Protein AF-C7RLZ6-F1 (afdb_monomer)

Sequence (85 aa):
MMHTCTDRTDLDELIGKQRWDGQHLLFYYGPLARAMKGGEELILEHSEELSPFMLAKVGFILHDLFIDDTSELIQPNDGFRLTLR

Radius of gyration: 12.82 Å; Cα contacts (8 Å, |Δi|>4): 153; chains: 1; bounding box: 33×30×30 Å

pLDDT: mean 95.68, std 1.76, range [88.75, 98.5]

Nearest PDB structures (foldseek):
  6l1q-assembly1_C  TM=8.573E-01  e=7.239E-05  Acidithiobacillus ferrooxidans ATCC 23270
  8s0d-assembly1_4  TM=6.789E-01  e=3.867E-03  Homo sapiens
  7plo-assembly1_2  TM=6.747E-01  e=1.046E-02  Homo sapiens
  8s0b-assembly1_6  TM=6.421E-01  e=9.157E-03  Homo sapiens
  7qhs-assembly1_3  TM=6.681E-01  e=1.457E-02  Saccharomyces cerevisiae

Structure (mmCIF, N/CA/C/O backbone):
data_AF-C7RLZ6-F1
#
_entry.id   AF-C7RLZ6-F1
#
loop_
_atom_site.group_PDB
_atom_site.id
_atom_site.type_symbol
_atom_site.label_atom_id
_atom_site.label_alt_id
_atom_site.label_comp_id
_atom_site.label_asym_id
_atom_site.label_entity_id
_atom_site.label_seq_id
_atom_site.pdbx_PDB_ins_code
_atom_site.Cartn_x
_atom_site.Cartn_y
_atom_site.Cartn_z
_atom_site.occupancy
_atom_site.B_iso_or_equiv
_atom_site.auth_seq_id
_atom_site.auth_comp_id
_atom_site.auth_asym_id
_atom_site.auth_atom_id
_atom_site.pdbx_PDB_model_num
ATOM 1 N N . MET A 1 1 ? 3.949 -5.914 7.937 1.00 94.31 1 MET A N 1
ATOM 2 C CA . MET A 1 1 ? 4.672 -4.656 7.656 1.00 94.31 1 MET A CA 1
ATOM 3 C C . MET A 1 1 ? 4.034 -3.488 8.408 1.00 94.31 1 MET A C 1
ATOM 5 O O . MET A 1 1 ? 2.833 -3.512 8.635 1.00 94.31 1 MET A O 1
ATOM 9 N N . MET A 1 2 ? 4.818 -2.471 8.777 1.00 97.06 2 MET A N 1
ATOM 10 C CA . MET A 1 2 ? 4.337 -1.220 9.378 1.00 97.06 2 MET A CA 1
ATOM 11 C C . MET A 1 2 ? 4.838 -0.021 8.563 1.00 97.06 2 MET A C 1
ATOM 13 O O . MET A 1 2 ? 5.971 -0.047 8.076 1.00 97.06 2 MET A O 1
ATOM 17 N N . HIS A 1 3 ? 4.005 1.004 8.410 1.00 97.81 3 HIS A N 1
ATOM 18 C CA . HIS A 1 3 ? 4.339 2.265 7.757 1.00 97.81 3 HIS A CA 1
ATOM 19 C C . HIS A 1 3 ? 3.786 3.434 8.578 1.00 97.81 3 HIS A C 1
ATOM 21 O O . HIS A 1 3 ? 2.603 3.438 8.903 1.00 97.81 3 HIS A O 1
ATOM 27 N N . THR A 1 4 ? 4.638 4.399 8.924 1.00 98.06 4 THR A N 1
ATOM 28 C CA . THR A 1 4 ? 4.237 5.602 9.665 1.00 98.06 4 THR A CA 1
ATOM 29 C C . THR A 1 4 ? 3.743 6.657 8.690 1.00 98.06 4 THR A C 1
ATOM 31 O O . THR A 1 4 ? 4.523 7.157 7.880 1.00 98.06 4 THR A O 1
ATOM 34 N N . CYS A 1 5 ? 2.463 6.990 8.781 1.00 97.69 5 CYS A N 1
ATOM 35 C CA . CYS A 1 5 ? 1.838 8.026 7.983 1.00 97.69 5 CYS A CA 1
ATOM 36 C C . CYS A 1 5 ? 2.160 9.423 8.524 1.00 97.69 5 CYS A C 1
ATOM 38 O O . CYS A 1 5 ? 2.437 9.630 9.707 1.00 97.69 5 CYS A O 1
ATOM 40 N N . THR A 1 6 ? 2.133 10.388 7.613 1.00 97.19 6 THR A N 1
ATOM 41 C CA . THR A 1 6 ? 2.250 11.822 7.889 1.00 97.19 6 THR A CA 1
ATOM 42 C C . THR A 1 6 ? 1.213 12.575 7.060 1.00 97.19 6 THR A C 1
ATOM 44 O O . THR A 1 6 ? 0.646 12.016 6.118 1.00 97.19 6 THR A O 1
ATOM 47 N N . ASP A 1 7 ? 1.039 13.867 7.328 1.00 95.75 7 ASP A N 1
ATOM 48 C CA . ASP A 1 7 ? 0.220 14.782 6.520 1.00 95.75 7 ASP A CA 1
ATOM 49 C C . ASP A 1 7 ? 0.661 14.877 5.041 1.00 95.75 7 ASP A C 1
ATOM 51 O O . ASP A 1 7 ? -0.073 15.384 4.189 1.00 95.75 7 ASP A O 1
ATOM 55 N N . ARG A 1 8 ? 1.862 14.378 4.725 1.00 95.62 8 ARG A N 1
ATOM 56 C CA . ARG A 1 8 ? 2.455 14.336 3.381 1.00 95.62 8 ARG A CA 1
ATOM 57 C C . ARG A 1 8 ? 2.413 12.964 2.726 1.00 95.62 8 ARG A C 1
ATOM 59 O O . ARG A 1 8 ? 2.834 12.859 1.576 1.00 95.62 8 ARG A O 1
ATOM 66 N N . THR A 1 9 ? 1.948 11.935 3.427 1.00 96.44 9 THR A N 1
ATOM 67 C CA . THR A 1 9 ? 1.879 10.590 2.860 1.00 96.44 9 THR A CA 1
ATOM 68 C C . THR A 1 9 ? 0.883 10.569 1.706 1.00 96.44 9 THR A C 1
ATOM 70 O O . THR A 1 9 ? -0.296 10.897 1.862 1.00 96.44 9 THR A O 1
ATOM 73 N N . ASP A 1 10 ? 1.372 10.182 0.531 1.00 94.88 10 ASP A N 1
ATOM 74 C CA . ASP A 1 10 ? 0.612 10.129 -0.712 1.00 94.88 10 ASP A CA 1
ATOM 75 C C . ASP A 1 10 ? 0.469 8.691 -1.235 1.00 94.88 10 ASP A C 1
ATOM 77 O O . ASP A 1 10 ? 0.947 7.716 -0.647 1.00 94.88 10 ASP A O 1
ATOM 81 N N . LEU A 1 11 ? -0.272 8.535 -2.334 1.00 94.12 11 LEU A N 1
ATOM 82 C CA . LEU A 1 11 ? -0.481 7.216 -2.927 1.00 94.12 11 LEU A CA 1
ATOM 83 C C . LEU A 1 11 ? 0.798 6.657 -3.545 1.00 94.12 11 LEU A C 1
ATOM 85 O O . LEU A 1 11 ? 1.001 5.451 -3.478 1.00 94.12 11 LEU A O 1
ATOM 89 N N . ASP A 1 12 ? 1.657 7.501 -4.107 1.00 94.81 12 ASP A N 1
ATOM 90 C CA . ASP A 1 12 ? 2.911 7.077 -4.729 1.00 94.81 12 ASP A CA 1
ATOM 91 C C . ASP A 1 12 ? 3.880 6.501 -3.686 1.00 94.81 12 ASP A C 1
ATOM 93 O O . ASP A 1 12 ? 4.656 5.585 -3.962 1.00 94.81 12 ASP A O 1
ATOM 97 N N . GLU A 1 13 ? 3.843 7.015 -2.457 1.00 95.81 13 GLU A N 1
ATOM 98 C CA . GLU A 1 13 ? 4.544 6.441 -1.319 1.00 95.81 13 GLU A CA 1
ATOM 99 C C . GLU A 1 13 ? 4.002 5.053 -0.974 1.00 95.81 13 GLU A C 1
ATOM 101 O O . GLU A 1 13 ? 4.799 4.123 -0.841 1.00 95.81 13 GLU A O 1
ATOM 106 N N . LEU A 1 14 ? 2.676 4.900 -0.866 1.00 97.06 14 LEU A N 1
ATOM 107 C CA . LEU A 1 14 ? 2.031 3.649 -0.454 1.00 97.06 14 LEU A CA 1
ATOM 108 C C . LEU A 1 14 ? 2.070 2.557 -1.536 1.00 97.06 14 LEU A C 1
ATOM 110 O O . LEU A 1 14 ? 2.338 1.396 -1.226 1.00 97.06 14 LEU A O 1
ATOM 114 N N . ILE A 1 15 ? 1.820 2.908 -2.793 1.00 97.00 15 ILE A N 1
ATOM 115 C CA . ILE A 1 15 ? 1.751 1.999 -3.947 1.00 97.00 15 ILE A CA 1
ATOM 116 C C . ILE A 1 15 ? 3.145 1.751 -4.516 1.00 97.00 15 ILE A C 1
ATOM 118 O O . ILE A 1 15 ? 3.524 0.612 -4.793 1.00 97.00 15 ILE A O 1
ATOM 122 N N . GLY A 1 16 ? 3.938 2.807 -4.640 1.00 96.69 16 GLY A N 1
ATOM 123 C CA . GLY A 1 16 ? 5.231 2.778 -5.297 1.00 96.69 16 GLY A CA 1
ATOM 124 C C . GLY A 1 16 ? 5.342 3.838 -6.379 1.00 96.69 16 GLY A C 1
ATOM 125 O O . GLY A 1 16 ? 4.350 4.371 -6.866 1.00 96.69 16 GLY A O 1
ATOM 126 N N . LYS A 1 17 ? 6.585 4.136 -6.745 1.00 96.12 17 LYS A N 1
ATOM 127 C CA . LYS A 1 17 ? 6.902 5.119 -7.780 1.00 96.12 17 LYS A CA 1
ATOM 128 C C . LYS A 1 17 ? 8.208 4.804 -8.471 1.00 96.12 17 LYS A C 1
ATOM 130 O O . LYS A 1 17 ? 9.093 4.158 -7.895 1.00 96.12 17 LYS A O 1
ATOM 135 N N . GLN A 1 18 ? 8.353 5.327 -9.680 1.00 95.56 18 GLN A N 1
ATOM 136 C CA . GLN A 1 18 ? 9.629 5.331 -10.374 1.00 95.56 18 GLN A CA 1
ATOM 137 C C . GLN A 1 18 ? 10.620 6.276 -9.690 1.00 95.56 18 GLN A C 1
ATOM 139 O O . GLN A 1 18 ? 10.279 7.384 -9.268 1.00 95.56 18 GLN A O 1
ATOM 144 N N . ARG A 1 19 ? 11.869 5.830 -9.565 1.00 93.69 19 ARG A N 1
ATOM 145 C CA . ARG A 1 19 ? 12.996 6.630 -9.079 1.00 93.69 19 ARG A CA 1
ATOM 146 C C . ARG A 1 19 ? 14.228 6.308 -9.915 1.00 93.69 19 ARG A C 1
ATOM 148 O O . ARG A 1 19 ? 14.384 5.187 -10.396 1.00 93.69 19 ARG A O 1
ATOM 155 N N . TRP A 1 20 ? 15.096 7.298 -10.088 1.00 94.62 20 TRP A N 1
ATOM 156 C CA . TRP A 1 20 ? 16.388 7.085 -10.731 1.00 94.62 20 TRP A CA 1
ATOM 157 C C . TRP A 1 20 ? 17.328 6.329 -9.794 1.00 94.62 20 TRP A C 1
ATOM 159 O O . TRP A 1 20 ? 17.562 6.764 -8.667 1.00 94.62 20 TRP A O 1
ATOM 169 N N . ASP A 1 21 ? 17.879 5.230 -10.294 1.00 94.19 21 ASP A N 1
ATOM 170 C CA . ASP A 1 21 ? 18.960 4.463 -9.688 1.00 94.19 21 ASP A CA 1
ATOM 171 C C . ASP A 1 21 ? 20.152 4.467 -10.651 1.00 94.19 21 ASP A C 1
ATOM 173 O O . ASP A 1 21 ? 20.196 3.756 -11.662 1.00 94.19 21 ASP A O 1
ATOM 177 N N . GLY A 1 22 ? 21.079 5.396 -10.408 1.00 93.62 22 GLY A N 1
ATOM 178 C CA . GLY A 1 22 ? 22.157 5.706 -11.341 1.00 93.62 22 GLY A CA 1
ATOM 179 C C . GLY A 1 22 ? 21.621 6.185 -12.695 1.00 93.62 22 GLY A C 1
ATOM 180 O O . GLY A 1 22 ? 21.051 7.268 -12.797 1.00 93.62 22 GLY A O 1
ATOM 181 N N . GLN A 1 23 ? 21.840 5.383 -13.740 1.00 94.75 23 GLN A N 1
ATOM 182 C CA . GLN A 1 23 ? 21.408 5.673 -15.117 1.00 94.75 23 GLN A CA 1
ATOM 183 C C . GLN A 1 23 ? 20.098 4.972 -15.503 1.00 94.75 23 GLN A C 1
ATOM 185 O O . GLN A 1 23 ? 19.678 5.051 -16.657 1.00 94.75 23 GLN A O 1
ATOM 190 N N . HIS A 1 24 ? 19.453 4.280 -14.563 1.00 94.62 24 HIS A N 1
ATOM 191 C CA . HIS A 1 24 ? 18.242 3.513 -14.822 1.00 94.62 24 HIS A CA 1
ATOM 192 C C . HIS A 1 24 ? 17.055 4.111 -14.073 1.00 94.62 24 HIS A C 1
ATOM 194 O O . HIS A 1 24 ? 17.157 4.460 -12.900 1.00 94.62 24 HIS A O 1
ATOM 200 N N . LEU A 1 25 ? 15.916 4.218 -14.753 1.00 94.75 25 LEU A N 1
ATOM 201 C CA . LEU A 1 25 ? 14.647 4.548 -14.118 1.00 94.75 25 LEU A CA 1
ATOM 202 C C . LEU A 1 25 ? 13.990 3.237 -13.678 1.00 94.75 25 LEU A C 1
ATOM 204 O O . LEU A 1 25 ? 13.635 2.417 -14.524 1.00 94.75 25 LEU A O 1
ATOM 208 N N . LEU A 1 26 ? 13.882 3.019 -12.367 1.00 95.94 26 LEU A N 1
ATOM 209 C CA . LEU A 1 26 ? 13.362 1.781 -11.784 1.00 95.94 26 LEU A CA 1
ATOM 210 C C . LEU A 1 26 ? 12.103 2.055 -10.966 1.00 95.94 26 LEU A C 1
ATOM 212 O O . LEU A 1 26 ? 12.018 3.057 -10.254 1.00 95.94 26 LEU A O 1
ATOM 216 N N . PHE A 1 27 ? 11.132 1.146 -11.043 1.00 96.00 27 PHE A N 1
ATOM 217 C CA . PHE A 1 27 ? 9.941 1.191 -10.201 1.00 96.00 27 PHE A CA 1
ATOM 218 C C . PHE A 1 27 ? 10.204 0.522 -8.850 1.00 96.00 27 PHE A C 1
ATOM 220 O O . PHE A 1 27 ? 10.655 -0.624 -8.791 1.00 96.00 27 PHE A O 1
ATOM 227 N N . TYR A 1 28 ? 9.873 1.218 -7.762 1.00 96.69 28 TYR A N 1
ATOM 228 C CA . TYR A 1 28 ? 9.978 0.690 -6.405 1.00 96.69 28 TYR A CA 1
ATOM 229 C C . TYR A 1 28 ? 8.595 0.586 -5.780 1.00 96.69 28 TYR A C 1
ATOM 231 O O . TYR A 1 28 ? 7.959 1.605 -5.518 1.00 96.69 28 TYR A O 1
ATOM 239 N N . TYR A 1 29 ? 8.165 -0.643 -5.489 1.00 97.06 29 TYR A N 1
ATOM 240 C CA . TYR A 1 29 ? 6.897 -0.903 -4.810 1.00 97.06 29 TYR A CA 1
ATOM 241 C C . TYR A 1 29 ? 6.884 -0.310 -3.400 1.00 97.06 29 TYR A C 1
ATOM 243 O O . TYR A 1 29 ? 7.811 -0.524 -2.607 1.00 97.06 29 TYR A O 1
ATOM 251 N N . GLY A 1 30 ? 5.798 0.388 -3.091 1.00 97.25 30 GLY A N 1
ATOM 252 C CA . GLY A 1 30 ? 5.484 0.906 -1.771 1.00 97.25 30 GLY A CA 1
ATOM 253 C C . GLY A 1 30 ? 4.949 -0.179 -0.823 1.00 97.25 30 GLY A C 1
ATOM 254 O O . GLY A 1 30 ? 4.748 -1.330 -1.225 1.00 97.25 30 GLY A O 1
ATOM 255 N N . PRO A 1 31 ? 4.752 0.155 0.464 1.00 97.69 31 PRO A N 1
ATOM 256 C CA . PRO A 1 31 ? 4.290 -0.775 1.487 1.00 97.69 31 PRO A CA 1
ATOM 257 C C . PRO A 1 31 ? 2.976 -1.479 1.136 1.00 97.69 31 PRO A C 1
ATOM 259 O O . PRO A 1 31 ? 2.866 -2.676 1.384 1.00 97.69 31 PRO A O 1
ATOM 262 N N . LEU A 1 32 ? 2.006 -0.774 0.545 1.00 97.50 32 LEU A N 1
ATOM 263 C CA . LEU A 1 32 ? 0.698 -1.332 0.206 1.00 97.50 32 LEU A CA 1
ATOM 264 C C . LEU A 1 32 ? 0.812 -2.37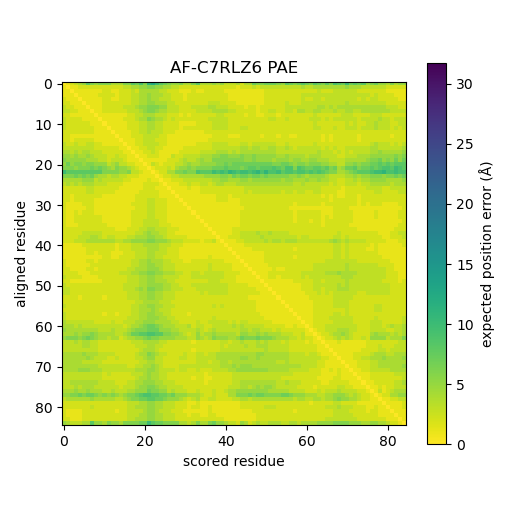2 -0.901 1.00 97.50 32 LEU A C 1
ATOM 266 O O . LEU A 1 32 ? 0.403 -3.513 -0.706 1.00 97.50 32 LEU A O 1
ATOM 270 N N . ALA A 1 33 ? 1.440 -2.014 -2.022 1.00 97.06 33 ALA A N 1
ATOM 271 C CA . ALA A 1 33 ? 1.620 -2.944 -3.131 1.00 97.06 33 ALA A CA 1
ATOM 272 C C . ALA A 1 33 ? 2.440 -4.175 -2.711 1.00 97.06 33 ALA A C 1
ATOM 274 O O . ALA A 1 33 ? 2.098 -5.300 -3.074 1.00 97.06 33 ALA A O 1
ATOM 275 N N . ARG A 1 34 ? 3.488 -3.992 -1.892 1.00 97.25 34 ARG A N 1
ATOM 276 C CA . ARG A 1 34 ? 4.264 -5.118 -1.347 1.00 97.25 34 ARG A CA 1
ATOM 277 C C . ARG A 1 34 ? 3.428 -6.018 -0.441 1.00 97.25 34 ARG A C 1
ATOM 279 O O . ARG A 1 34 ? 3.494 -7.230 -0.603 1.00 97.25 34 ARG A O 1
ATOM 286 N N . ALA A 1 35 ? 2.642 -5.450 0.472 1.00 97.62 35 ALA A N 1
ATOM 287 C CA . ALA A 1 35 ? 1.803 -6.230 1.379 1.00 97.62 35 ALA A CA 1
ATOM 288 C C . ALA A 1 35 ? 0.710 -7.005 0.626 1.00 97.62 35 ALA A C 1
ATOM 290 O O . ALA A 1 35 ? 0.517 -8.190 0.893 1.00 97.62 35 ALA A O 1
ATOM 291 N N . MET A 1 36 ? 0.065 -6.379 -0.366 1.00 97.19 36 MET A N 1
ATOM 292 C CA . MET A 1 36 ? -0.919 -7.039 -1.232 1.00 97.19 36 MET A CA 1
ATOM 293 C C . MET A 1 36 ? -0.296 -8.216 -1.992 1.00 97.19 36 MET A C 1
ATOM 295 O O . MET A 1 36 ? -0.821 -9.326 -1.930 1.00 97.19 36 MET A O 1
ATOM 299 N N . LYS A 1 37 ? 0.863 -8.011 -2.640 1.00 95.69 37 LYS A N 1
ATOM 300 C CA . LYS A 1 37 ? 1.594 -9.078 -3.352 1.00 95.69 37 LYS A CA 1
ATOM 301 C C . LYS A 1 37 ? 2.118 -10.167 -2.416 1.00 95.69 37 LYS A C 1
ATOM 303 O O . LYS A 1 37 ? 2.235 -11.315 -2.826 1.00 95.69 37 LYS A O 1
ATOM 308 N N . GLY A 1 38 ? 2.465 -9.827 -1.179 1.00 96.12 38 GLY A N 1
ATOM 309 C CA . 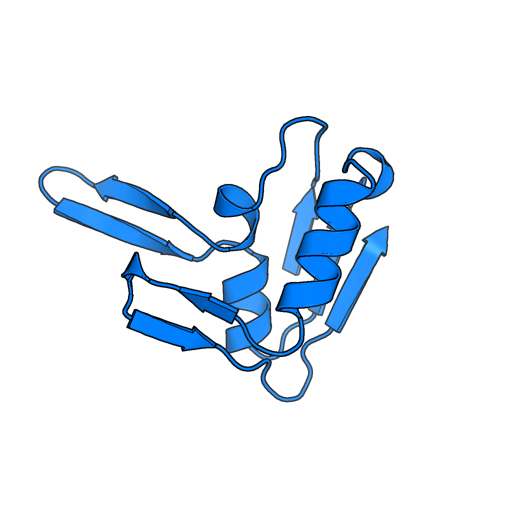GLY A 1 38 ? 2.992 -10.776 -0.198 1.00 96.12 38 GLY A CA 1
ATOM 310 C C . GLY A 1 38 ? 1.924 -11.569 0.559 1.00 96.12 38 GLY A C 1
ATOM 311 O O . GLY A 1 38 ? 2.261 -12.575 1.174 1.00 96.12 38 GLY A O 1
ATOM 312 N N . GLY A 1 39 ? 0.659 -11.134 0.539 1.00 96.56 39 GLY A N 1
ATOM 313 C CA . GLY A 1 39 ? -0.367 -11.675 1.439 1.00 96.56 39 GLY A CA 1
ATOM 314 C C . GLY A 1 39 ? -0.091 -11.321 2.907 1.00 96.56 39 GLY A C 1
ATOM 315 O O . GLY A 1 39 ? -0.422 -12.080 3.815 1.00 96.56 39 GLY A O 1
ATOM 316 N N . GLU A 1 40 ? 0.566 -10.186 3.151 1.00 96.12 40 GLU A N 1
ATOM 317 C CA . GLU A 1 40 ? 0.998 -9.761 4.482 1.00 96.12 40 GLU A CA 1
ATOM 318 C C . GLU A 1 40 ? 0.066 -8.696 5.065 1.00 96.12 40 GLU A C 1
ATOM 320 O O . GLU A 1 40 ? -0.587 -7.938 4.350 1.00 96.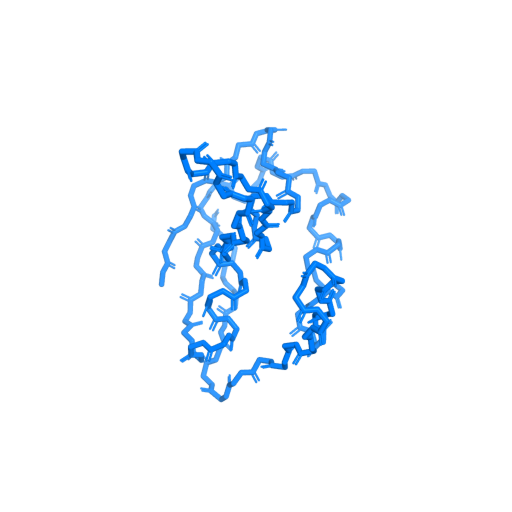12 40 GLU A O 1
ATOM 325 N N . GLU A 1 41 ? 0.048 -8.575 6.390 1.00 97.75 41 GLU A N 1
ATOM 326 C CA . GLU A 1 41 ? -0.614 -7.449 7.041 1.00 97.75 41 GLU A CA 1
ATOM 327 C C . GLU A 1 41 ? 0.202 -6.162 6.874 1.00 97.75 41 GLU A C 1
ATOM 329 O O . GLU A 1 41 ? 1.405 -6.147 7.147 1.00 97.75 41 GLU A O 1
ATOM 334 N N . LEU A 1 42 ? -0.452 -5.072 6.482 1.00 98.19 42 LEU A N 1
ATOM 335 C CA . LEU A 1 42 ? 0.084 -3.718 6.533 1.00 98.19 42 LEU A CA 1
ATOM 336 C C . LEU A 1 42 ? -0.619 -2.926 7.633 1.00 98.19 42 LEU A C 1
ATOM 338 O O . LEU A 1 42 ? -1.835 -2.761 7.605 1.00 98.19 42 LEU A O 1
ATOM 342 N N . ILE A 1 43 ? 0.166 -2.393 8.565 1.00 98.50 43 ILE A N 1
ATOM 343 C CA . ILE A 1 43 ? -0.295 -1.436 9.567 1.00 98.50 43 ILE A CA 1
ATOM 344 C C . ILE A 1 43 ? 0.112 -0.034 9.113 1.00 98.50 43 ILE A C 1
ATOM 346 O O . ILE A 1 43 ? 1.304 0.226 8.924 1.00 98.50 43 ILE A O 1
ATOM 350 N N . LEU A 1 44 ? -0.870 0.845 8.930 1.00 98.06 44 LEU A N 1
ATOM 351 C CA . LEU A 1 44 ? -0.655 2.280 8.755 1.00 98.06 44 LEU A CA 1
ATOM 352 C C . LEU A 1 44 ? -0.751 2.927 10.137 1.00 98.06 44 LEU A C 1
ATOM 354 O O . LEU A 1 44 ? -1.853 3.080 10.651 1.00 98.06 44 LEU A O 1
ATOM 358 N N . GLU A 1 45 ? 0.396 3.221 10.747 1.00 98.38 45 GLU A N 1
ATOM 359 C CA . GLU A 1 45 ? 0.470 3.938 12.027 1.00 98.38 45 GLU A CA 1
ATOM 360 C C . GLU A 1 45 ? 0.297 5.437 11.790 1.00 98.38 45 GLU A C 1
ATOM 362 O O . GLU A 1 45 ? 0.812 5.958 10.799 1.00 98.38 45 GLU A O 1
ATOM 367 N N . HIS A 1 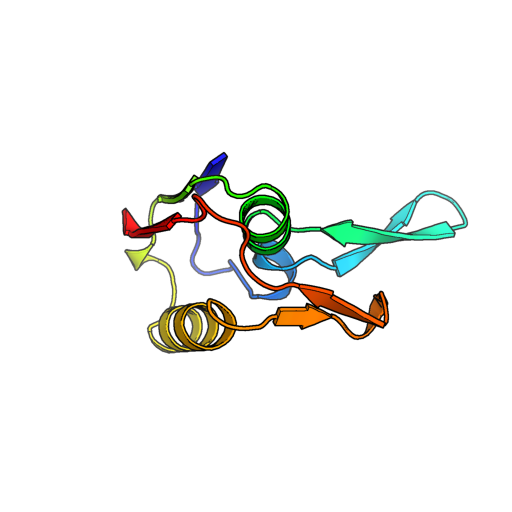46 ? -0.351 6.127 12.727 1.00 97.75 46 HIS A N 1
ATOM 368 C CA . HIS A 1 46 ? -0.739 7.535 12.594 1.00 97.75 46 HIS A CA 1
ATOM 369 C C . HIS A 1 46 ? -1.657 7.757 11.386 1.00 97.75 46 HIS A C 1
ATOM 371 O O . HIS A 1 46 ? -1.549 8.738 10.645 1.00 97.75 46 HIS A O 1
ATOM 377 N N . SER A 1 47 ? -2.542 6.794 11.134 1.00 96.81 47 SER A N 1
ATOM 378 C CA . SER A 1 47 ? -3.482 6.841 10.014 1.00 96.81 47 SER A CA 1
ATOM 379 C C . SER A 1 47 ? -4.443 8.037 10.079 1.00 96.81 47 SER A C 1
ATOM 381 O O . SER A 1 47 ? -4.990 8.431 9.050 1.00 96.81 47 SER A O 1
ATOM 383 N N . GLU A 1 48 ? -4.606 8.658 11.247 1.00 96.38 48 GLU A N 1
ATOM 384 C CA . GLU A 1 48 ? -5.332 9.910 11.468 1.00 96.38 48 GLU A CA 1
ATOM 385 C C . GLU A 1 48 ? -4.702 11.139 10.794 1.00 96.38 48 GLU A C 1
ATOM 387 O O . GLU A 1 48 ? -5.414 12.107 10.528 1.00 96.38 48 GLU A O 1
ATOM 392 N N . GLU A 1 49 ? -3.403 11.105 10.478 1.00 97.50 49 GLU A N 1
ATOM 393 C CA . GLU A 1 49 ? -2.718 12.163 9.717 1.00 97.50 49 GLU A CA 1
ATOM 394 C C . GLU A 1 49 ? -3.095 12.125 8.225 1.00 97.50 49 GLU A C 1
ATOM 396 O O . GLU A 1 49 ? -2.925 13.103 7.491 1.00 97.50 49 GLU A O 1
ATOM 401 N N . LEU A 1 50 ? -3.644 11.000 7.749 1.00 96.94 50 LEU A N 1
ATOM 402 C CA . LEU A 1 50 ? -4.121 10.884 6.380 1.00 96.94 50 LEU A CA 1
ATOM 403 C C . LEU A 1 50 ? -5.431 11.647 6.207 1.00 96.94 50 LEU A C 1
ATOM 405 O O . LEU A 1 50 ? -6.401 11.474 6.946 1.00 96.94 50 LEU A O 1
ATOM 409 N N . SER A 1 51 ? -5.511 12.433 5.133 1.00 95.69 51 SER A N 1
ATOM 410 C CA . SER A 1 51 ? -6.781 13.063 4.771 1.00 95.69 51 SER A CA 1
ATOM 411 C C . SER A 1 51 ? -7.883 12.006 4.540 1.00 95.69 51 SER A C 1
ATOM 413 O O . SER A 1 51 ? -7.604 10.926 4.005 1.00 95.69 51 SER A O 1
ATOM 415 N N . PRO A 1 52 ? -9.165 12.321 4.816 1.00 94.50 52 PRO A N 1
ATOM 416 C CA . PRO A 1 52 ? -10.279 11.412 4.523 1.00 94.50 52 PRO A CA 1
ATOM 417 C C . PRO A 1 52 ? -10.316 10.947 3.061 1.00 94.50 52 PRO A C 1
ATOM 419 O O . PRO A 1 52 ? -10.719 9.826 2.754 1.00 94.50 52 PRO A O 1
ATOM 422 N N . PHE A 1 53 ? -9.854 11.802 2.147 1.00 94.44 53 PHE A N 1
ATOM 423 C CA . PHE A 1 53 ? -9.743 11.480 0.731 1.00 94.44 53 PHE A CA 1
ATOM 424 C C . PHE A 1 53 ? -8.664 10.427 0.449 1.00 94.44 53 PHE A C 1
ATOM 426 O O . PHE A 1 53 ? -8.882 9.538 -0.372 1.00 94.44 53 PHE A O 1
ATOM 433 N N . MET A 1 54 ? -7.524 10.486 1.143 1.00 95.31 54 MET A N 1
ATOM 434 C CA . M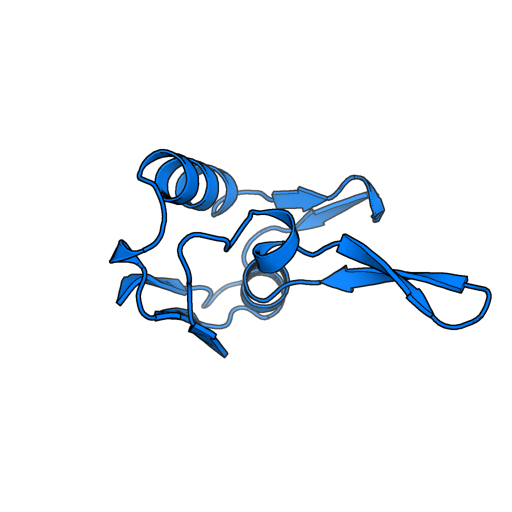ET A 1 54 ? -6.488 9.454 1.059 1.00 95.31 54 MET A CA 1
ATOM 435 C C . MET A 1 54 ? -6.989 8.111 1.588 1.00 95.31 54 MET A C 1
ATOM 437 O O . MET A 1 54 ? -6.815 7.102 0.909 1.00 95.31 54 MET A O 1
ATOM 441 N N . LEU A 1 55 ? -7.686 8.093 2.727 1.00 95.12 55 LEU A N 1
ATOM 442 C CA . LEU A 1 55 ? -8.287 6.866 3.264 1.00 95.12 55 LEU A CA 1
ATOM 443 C C . LEU A 1 55 ? -9.306 6.251 2.293 1.00 95.12 55 LEU A C 1
ATOM 445 O O . LEU A 1 55 ? -9.292 5.041 2.072 1.00 95.12 55 LEU A O 1
ATOM 449 N N . ALA A 1 56 ? -10.144 7.075 1.656 1.00 94.50 56 ALA A N 1
ATOM 450 C CA . ALA A 1 56 ? -11.093 6.609 0.645 1.00 94.50 56 ALA A CA 1
ATOM 451 C C . ALA A 1 56 ? -10.390 6.006 -0.583 1.00 94.50 56 ALA A C 1
ATOM 453 O O . ALA A 1 56 ? -10.795 4.951 -1.070 1.00 94.50 56 ALA A O 1
ATOM 454 N N . LYS A 1 57 ? -9.314 6.645 -1.062 1.00 94.44 57 LYS A N 1
ATOM 455 C CA . LYS A 1 57 ? -8.496 6.114 -2.159 1.00 94.44 57 LYS A CA 1
ATOM 456 C C . LYS A 1 57 ? -7.858 4.782 -1.801 1.00 94.44 57 LYS A C 1
ATOM 458 O O . LYS A 1 57 ? -7.945 3.859 -2.600 1.00 94.44 57 LYS A O 1
ATOM 463 N N . VAL A 1 58 ? -7.252 4.690 -0.614 1.00 94.88 58 VAL A N 1
ATOM 464 C CA . VAL A 1 58 ? -6.673 3.440 -0.113 1.00 94.88 58 VAL A CA 1
ATOM 465 C C . VAL A 1 58 ? -7.749 2.364 -0.080 1.00 94.88 58 VAL A C 1
ATOM 467 O O . VAL A 1 58 ? -7.539 1.316 -0.668 1.00 94.88 58 VAL A O 1
ATOM 470 N N . GLY A 1 59 ? -8.926 2.641 0.491 1.00 94.62 59 GLY A N 1
ATOM 471 C CA . GLY A 1 59 ? -10.043 1.694 0.523 1.00 94.62 59 GLY A CA 1
ATOM 472 C C . GLY A 1 59 ? -10.483 1.202 -0.860 1.00 94.62 59 GLY A C 1
ATOM 473 O O . GLY A 1 59 ? -10.741 0.014 -1.025 1.00 94.62 59 GLY A O 1
ATOM 474 N N . PHE A 1 60 ? -10.520 2.086 -1.862 1.00 92.44 60 PHE A N 1
ATOM 475 C CA . PHE A 1 60 ? -10.892 1.726 -3.234 1.00 92.44 60 PHE A CA 1
ATOM 476 C C . PHE A 1 60 ? -9.907 0.737 -3.878 1.00 92.44 60 PHE A C 1
ATOM 478 O O . PHE A 1 60 ? -10.333 -0.197 -4.553 1.00 92.44 60 PHE A O 1
ATOM 485 N N . ILE A 1 61 ? -8.603 0.911 -3.647 1.00 93.56 61 ILE A N 1
ATOM 486 C CA . ILE A 1 61 ? -7.552 0.097 -4.280 1.00 93.56 61 ILE A CA 1
ATOM 487 C C . ILE A 1 6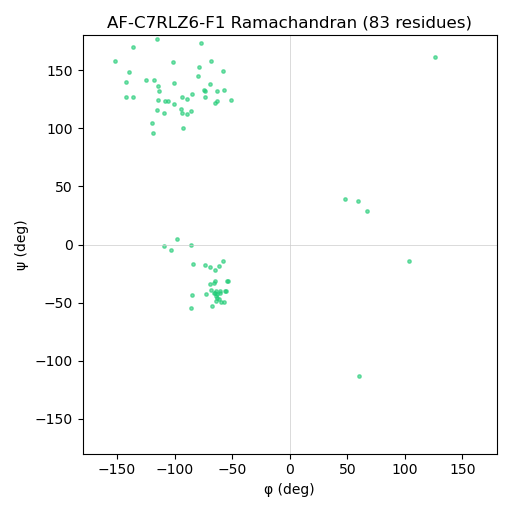1 ? -7.239 -1.212 -3.538 1.00 93.56 61 ILE A C 1
ATOM 489 O O . ILE A 1 61 ? -6.386 -1.968 -3.992 1.00 93.56 61 ILE A O 1
ATOM 493 N N . LEU A 1 62 ? -7.901 -1.511 -2.410 1.00 92.50 62 LEU A N 1
ATOM 494 C CA . LEU A 1 62 ? -7.659 -2.760 -1.667 1.00 92.50 62 LEU A CA 1
ATOM 495 C C . LEU A 1 62 ? -8.143 -4.012 -2.397 1.00 92.50 62 LEU A C 1
ATOM 497 O O . LEU A 1 62 ? -7.708 -5.104 -2.045 1.00 92.50 62 LEU A O 1
ATOM 501 N N . HIS A 1 63 ? -9.045 -3.871 -3.367 1.00 88.75 63 HIS A N 1
ATOM 502 C CA . HIS A 1 63 ? -9.582 -5.000 -4.124 1.00 88.75 63 HIS A CA 1
ATOM 503 C C . HIS A 1 63 ? -8.690 -5.360 -5.303 1.00 88.75 63 HIS A C 1
ATOM 505 O O . HIS A 1 63 ? -8.242 -6.495 -5.410 1.00 88.75 63 HIS A O 1
ATOM 511 N N . ASP A 1 64 ? -8.404 -4.371 -6.145 1.00 91.38 64 ASP A N 1
ATOM 512 C CA . ASP A 1 64 ? -7.595 -4.517 -7.341 1.00 91.38 64 ASP A CA 1
ATOM 513 C C . ASP A 1 64 ? -6.746 -3.250 -7.495 1.00 91.38 64 ASP A C 1
ATOM 515 O O . ASP A 1 64 ? -7.266 -2.130 -7.488 1.00 91.38 64 ASP A O 1
ATOM 519 N N . LEU A 1 65 ? -5.435 -3.417 -7.640 1.00 94.69 65 LEU A N 1
ATOM 520 C CA . LEU A 1 65 ? -4.491 -2.320 -7.816 1.00 94.69 65 LEU A CA 1
ATOM 521 C C . LEU A 1 65 ? -3.773 -2.487 -9.151 1.00 94.69 65 LEU A C 1
ATOM 523 O O . LEU A 1 65 ? -2.884 -3.321 -9.286 1.00 94.69 65 LEU A O 1
ATOM 527 N N . PHE A 1 66 ? -4.149 -1.681 -10.140 1.00 94.50 66 PHE A N 1
ATOM 528 C CA . PHE A 1 66 ? -3.414 -1.608 -11.399 1.00 94.50 66 PHE A CA 1
ATOM 529 C C . PHE A 1 66 ? -2.317 -0.541 -11.314 1.00 94.50 66 PHE A C 1
ATOM 531 O O . PHE A 1 66 ? -2.606 0.617 -11.009 1.00 94.50 66 PHE A O 1
ATOM 538 N N . ILE A 1 67 ? -1.072 -0.931 -11.592 1.00 94.44 67 ILE A N 1
ATOM 539 C CA . ILE A 1 67 ? 0.090 -0.039 -11.657 1.00 94.44 67 ILE A CA 1
ATOM 540 C C . ILE A 1 67 ? 0.510 0.089 -13.121 1.00 94.44 67 ILE A C 1
ATOM 542 O O . ILE A 1 67 ? 0.986 -0.872 -13.725 1.00 94.44 67 ILE A O 1
ATOM 546 N N . ASP A 1 68 ? 0.351 1.288 -13.681 1.00 93.38 68 ASP A N 1
ATOM 547 C CA . ASP A 1 68 ? 0.637 1.562 -15.095 1.00 93.38 68 ASP A CA 1
ATOM 548 C C . ASP A 1 68 ? 2.138 1.426 -15.410 1.00 93.38 6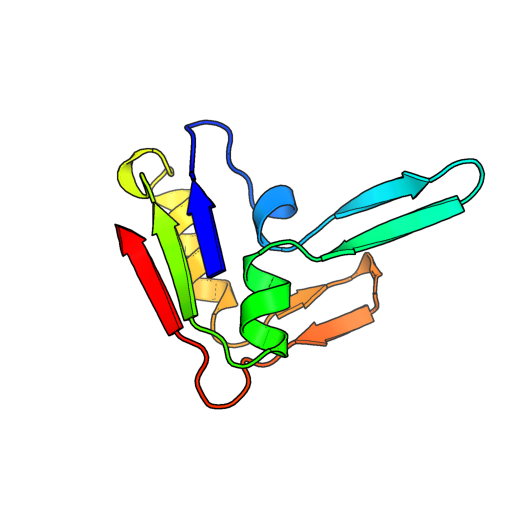8 ASP A C 1
ATOM 550 O O . ASP A 1 68 ? 2.519 0.761 -16.373 1.00 93.38 68 ASP A O 1
ATOM 554 N N . ASP A 1 69 ? 3.005 1.930 -14.520 1.00 93.62 69 ASP A N 1
ATOM 555 C CA . ASP A 1 69 ? 4.469 1.886 -14.657 1.00 93.62 69 ASP A CA 1
ATOM 556 C C . ASP A 1 69 ? 5.040 0.479 -14.869 1.00 93.62 69 ASP A C 1
ATOM 558 O O . ASP A 1 69 ? 6.081 0.318 -15.509 1.00 93.62 69 ASP A O 1
ATOM 562 N N . THR A 1 70 ? 4.388 -0.535 -14.299 1.00 94.50 70 THR A N 1
ATOM 563 C CA . THR A 1 70 ? 4.780 -1.945 -14.418 1.00 94.50 70 THR A CA 1
ATOM 564 C C . THR A 1 70 ? 3.811 -2.753 -15.277 1.00 94.50 70 THR A C 1
ATOM 566 O O . THR A 1 70 ? 4.052 -3.941 -15.495 1.00 94.50 70 THR A O 1
ATOM 569 N N . SER A 1 71 ? 2.739 -2.126 -15.783 1.00 95.06 71 SER A N 1
ATOM 570 C CA . SER A 1 71 ? 1.622 -2.775 -16.481 1.00 95.06 71 SER A CA 1
ATOM 571 C C . SER A 1 71 ? 1.095 -4.006 -15.730 1.00 95.06 71 SER A C 1
ATOM 573 O O . SER A 1 71 ? 0.781 -5.037 -16.327 1.00 95.06 71 SER A O 1
ATOM 575 N N . GLU A 1 72 ? 1.033 -3.907 -14.401 1.00 95.19 72 GLU A N 1
ATOM 576 C CA . GLU A 1 72 ? 0.707 -5.017 -13.509 1.00 95.19 72 GLU A CA 1
ATOM 577 C C . GLU A 1 72 ? -0.634 -4.780 -12.814 1.00 95.19 72 GLU A C 1
ATOM 579 O O . GLU A 1 72 ? -0.868 -3.722 -12.231 1.00 95.19 72 GLU A O 1
ATOM 584 N N . LEU A 1 73 ? -1.492 -5.803 -12.821 1.00 96.06 73 LEU A N 1
ATOM 585 C CA . LEU A 1 73 ? -2.647 -5.883 -11.933 1.00 96.06 73 LEU A CA 1
ATOM 586 C C . LEU A 1 73 ? -2.263 -6.677 -10.682 1.00 96.06 73 LEU A C 1
ATOM 588 O O . LEU A 1 73 ? -2.015 -7.880 -10.756 1.00 96.06 73 LEU A O 1
ATOM 592 N N . ILE A 1 74 ? -2.240 -6.009 -9.535 1.00 95.94 74 ILE A N 1
ATOM 593 C CA . ILE A 1 74 ? -2.030 -6.625 -8.230 1.00 95.94 74 ILE A CA 1
ATOM 594 C C . ILE A 1 74 ? -3.392 -6.907 -7.610 1.00 95.94 74 ILE A C 1
ATOM 596 O O . ILE A 1 74 ? -4.145 -5.989 -7.285 1.00 95.94 74 ILE A O 1
ATOM 600 N N . GLN A 1 75 ? -3.669 -8.187 -7.395 1.00 95.81 75 GLN A N 1
ATOM 601 C CA . GLN A 1 75 ? -4.764 -8.637 -6.545 1.00 95.81 75 GLN A CA 1
ATOM 602 C C . GLN A 1 75 ? -4.183 -9.038 -5.183 1.00 95.81 75 GLN A C 1
ATOM 604 O O . GLN A 1 75 ? -3.090 -9.614 -5.140 1.00 95.81 75 GLN A O 1
ATOM 609 N N . PRO A 1 76 ? -4.844 -8.702 -4.065 1.00 95.31 76 PRO A N 1
ATOM 610 C CA . PRO A 1 76 ? -4.357 -9.050 -2.741 1.00 95.31 76 PRO A CA 1
ATOM 611 C C . PRO A 1 76 ? -4.326 -10.573 -2.592 1.00 95.31 76 PRO A C 1
ATOM 613 O O . PRO A 1 76 ? -5.341 -11.247 -2.759 1.00 95.31 76 PRO A O 1
ATOM 616 N N . ASN A 1 77 ? -3.154 -11.110 -2.263 1.00 94.94 77 ASN A N 1
ATOM 617 C CA . ASN A 1 77 ? -3.010 -12.529 -1.969 1.00 94.94 77 ASN A CA 1
ATOM 618 C C . ASN A 1 77 ? -3.709 -12.903 -0.656 1.00 94.94 77 ASN A C 1
ATOM 620 O O . ASN A 1 77 ? -3.902 -12.066 0.235 1.00 94.94 77 ASN A O 1
ATOM 624 N N . ASP A 1 78 ? -4.035 -14.191 -0.525 1.00 91.75 78 ASP A N 1
ATOM 625 C CA . ASP A 1 78 ? -4.609 -14.755 0.694 1.00 91.75 78 ASP A CA 1
ATOM 626 C C . ASP A 1 78 ? -3.756 -14.376 1.915 1.00 91.75 78 ASP A C 1
ATOM 628 O O . ASP A 1 78 ? -2.553 -14.627 1.962 1.00 91.75 78 ASP A O 1
ATOM 632 N N . GLY A 1 79 ? -4.392 -13.756 2.912 1.00 92.88 79 GLY A N 1
ATOM 633 C CA . GLY A 1 79 ? -3.735 -13.303 4.142 1.00 92.88 79 GLY A CA 1
ATOM 634 C C . GLY A 1 79 ? -3.471 -11.798 4.224 1.00 92.88 79 GLY A C 1
ATOM 635 O O . GLY A 1 79 ? -3.257 -11.307 5.338 1.00 92.88 79 GLY A O 1
ATOM 636 N N . PHE A 1 80 ? -3.572 -11.060 3.109 1.00 97.31 80 PHE A N 1
ATOM 637 C CA . PHE A 1 80 ? -3.465 -9.601 3.126 1.00 97.31 80 PHE A CA 1
ATOM 638 C C . PHE A 1 80 ? -4.506 -8.981 4.068 1.00 97.31 80 PHE A C 1
ATOM 640 O O . PHE A 1 80 ? -5.692 -9.321 4.039 1.00 97.31 80 PHE A O 1
ATOM 647 N N . ARG A 1 81 ? -4.053 -8.047 4.907 1.00 96.81 81 ARG A N 1
ATOM 648 C CA . ARG A 1 81 ? -4.908 -7.240 5.784 1.00 96.81 81 ARG A CA 1
ATOM 649 C C . ARG A 1 81 ? -4.365 -5.824 5.863 1.00 96.81 81 ARG A C 1
ATOM 651 O O . ARG A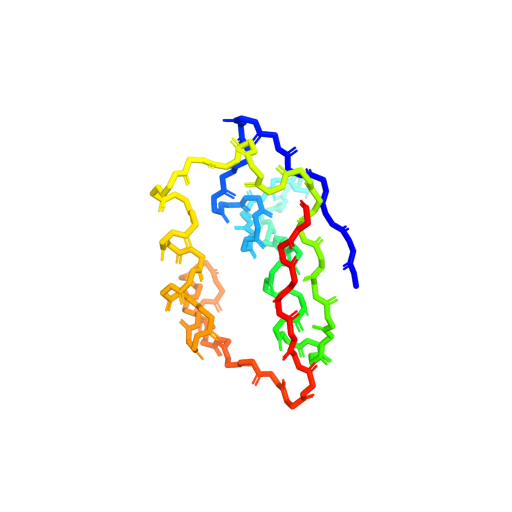 1 81 ? -3.159 -5.640 5.989 1.00 96.81 81 ARG A O 1
ATOM 658 N N . LEU A 1 82 ? -5.255 -4.840 5.851 1.00 97.38 82 LEU A N 1
ATOM 659 C CA . LEU A 1 82 ? -4.914 -3.460 6.173 1.00 97.38 82 LEU A CA 1
ATOM 660 C C . LEU A 1 82 ? -5.462 -3.119 7.559 1.00 97.38 82 LEU A C 1
ATOM 662 O O . LEU A 1 82 ? -6.669 -3.206 7.782 1.00 97.38 82 LEU A O 1
ATOM 666 N N . THR A 1 83 ? -4.581 -2.690 8.454 1.00 97.81 83 THR A N 1
ATOM 667 C CA . THR A 1 83 ? -4.932 -2.208 9.791 1.00 97.81 83 THR A CA 1
ATOM 668 C C . THR A 1 83 ? -4.589 -0.724 9.879 1.00 97.81 83 THR A C 1
ATOM 670 O O . THR A 1 83 ? -3.455 -0.326 9.621 1.00 97.81 83 THR A O 1
ATOM 673 N N . LEU A 1 84 ? -5.577 0.098 10.228 1.00 97.38 84 LEU A N 1
ATOM 674 C CA . LEU A 1 84 ? -5.394 1.522 10.502 1.00 97.38 84 LEU A CA 1
ATOM 675 C C . LEU A 1 84 ? -5.187 1.691 12.007 1.00 97.38 84 LEU A C 1
ATOM 677 O O . LEU A 1 84 ? -5.990 1.170 12.788 1.00 97.38 84 LEU A O 1
ATOM 681 N N . ARG A 1 85 ? -4.106 2.358 12.403 1.00 96.00 85 ARG A N 1
ATOM 682 C CA . ARG A 1 85 ? -3.769 2.611 13.801 1.00 96.00 85 ARG A CA 1
ATOM 683 C C . ARG A 1 85 ? -3.363 4.056 14.020 1.00 96.00 85 ARG A C 1
ATOM 685 O O . ARG A 1 85 ? -2.844 4.671 13.060 1.00 96.00 85 ARG A O 1
#

Secondary structure (DSSP, 8-state):
-EEE--TT--HHHHHEEEEEETTEEEEEE-HHHHHHHHT-EEEEETGGGS-HHHHHHHHHHTS-EEEGGGTEEEPPPTT-EEEE-

Organism: Accumulibacter regalis (NCBI:txid522306)

Foldseek 3Di:
DEDEDALPDDVCQAQWDWDDDPPDTDIDGHVNLVLQQVLHEYEHEPLVNDDPVRVVVSVVCQAWPQDPVVRDIGGRDHNYDYHYD

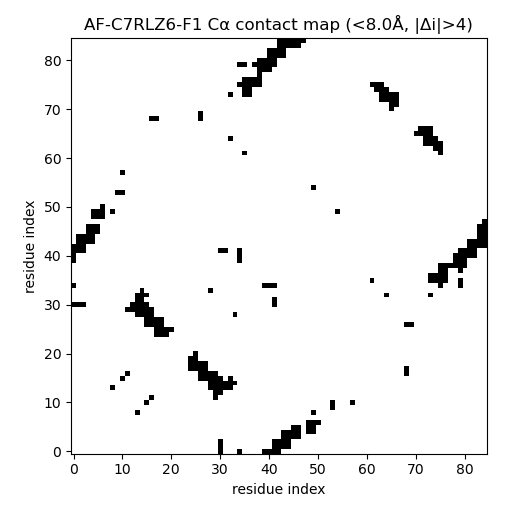Mean predicted aligned error: 2.66 Å

Solvent-accessible surface area (backbone atoms only — not comparable to full-atom values): 4766 Å² total; per-residue (Å²): 91,80,44,81,48,39,82,79,64,49,64,51,62,35,46,28,46,76,45,78,57,88,94,40,83,42,78,44,73,12,65,52,46,46,20,24,70,66,18,32,44,33,34,34,34,48,40,82,44,40,52,73,65,54,53,52,52,53,61,64,41,63,65,56,36,75,41,76,96,74,74,39,78,47,55,53,33,85,67,43,41,83,43,80,72